Protein AF-A0A939M8M0-F1 (afdb_monomer_lite)

Foldseek 3Di:
DVVVVVVVVVVVVVVVVVPPPPVQLAPPCLVVDDQAQEDDDDPDPVRNVVSVVVNVCCCVRVVGDRHHYDDVVVVPDPDPPPPPPDPDPDDPVVVVCCVVPVPPPPDPPPPPPPPDPPDPPPDPDPDDDDDDPCVVVVVVVVVVVVVVVVVPPDPPDDPDDDDVVVVPVVPPP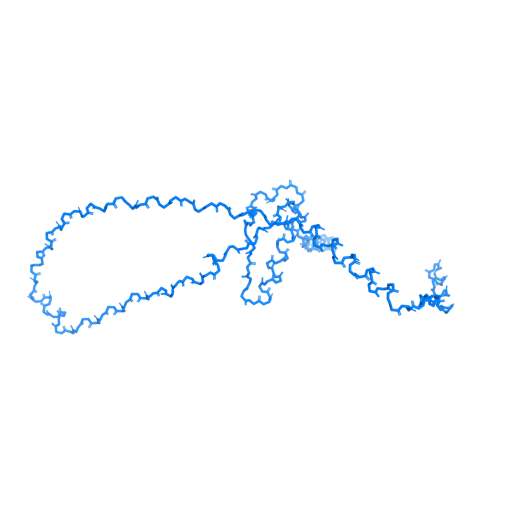DD

pLDDT: mean 74.66, std 12.82, range [50.91, 94.81]

Organism: NCBI:txid2823807

Secondary structure (DSSP, 8-state):
-HHHHHHHHHHHHHHTTTT-S----SSSGGGTSPPPSB----SSHHHHHHHHHHHHHHHHHS-PPPPBPPPHHHHS------PPPPPP---HHHHHHHHHS---------------PPPP--PPPPPPPPPPPHHHHHHHHHHHHHHHHHHS-----PPPPPPTTTTSTTSSS--

Structure (mmCIF, N/CA/C/O backbone):
data_AF-A0A939M8M0-F1
#
_entry.id   AF-A0A939M8M0-F1
#
loop_
_atom_site.group_PDB
_atom_site.id
_atom_site.type_symbol
_atom_site.label_atom_id
_atom_site.label_alt_id
_atom_site.label_comp_id
_atom_site.label_asym_id
_atom_site.label_entity_id
_atom_site.label_seq_id
_atom_site.pdbx_PDB_ins_code
_atom_site.Cartn_x
_atom_site.Cartn_y
_atom_site.Cartn_z
_atom_site.occupancy
_atom_site.B_iso_or_equiv
_atom_site.auth_seq_id
_atom_site.auth_comp_id
_atom_site.auth_asym_id
_atom_site.auth_atom_id
_atom_site.pdbx_PDB_model_num
ATOM 1 N N . MET A 1 1 ? 32.227 41.009 -6.608 1.00 70.06 1 MET A N 1
ATOM 2 C CA . MET A 1 1 ? 32.296 39.757 -5.816 1.00 70.06 1 MET A CA 1
ATOM 3 C C . MET A 1 1 ? 30.927 39.306 -5.306 1.00 70.06 1 MET A C 1
ATOM 5 O O . MET A 1 1 ? 30.586 38.149 -5.500 1.00 70.06 1 MET A O 1
ATOM 9 N N . THR A 1 2 ? 30.093 40.197 -4.762 1.00 85.50 2 THR A N 1
ATOM 10 C CA . THR A 1 2 ? 28.738 39.874 -4.257 1.00 85.50 2 THR A CA 1
ATOM 11 C C . THR A 1 2 ? 27.804 39.208 -5.277 1.00 85.50 2 THR A C 1
ATOM 13 O O . THR A 1 2 ? 27.100 38.270 -4.924 1.00 85.50 2 THR A O 1
ATOM 16 N N . ARG A 1 3 ? 27.844 39.616 -6.555 1.00 87.81 3 ARG A N 1
ATOM 17 C CA . ARG A 1 3 ? 27.010 39.017 -7.620 1.00 87.81 3 ARG A CA 1
ATOM 18 C C . ARG A 1 3 ? 27.350 37.558 -7.943 1.00 87.81 3 ARG A C 1
ATOM 20 O O . ARG A 1 3 ? 26.465 36.792 -8.295 1.00 87.81 3 ARG A O 1
ATOM 27 N N . LEU A 1 4 ? 28.620 37.168 -7.826 1.00 91.56 4 LEU A N 1
ATOM 28 C CA . LEU A 1 4 ? 29.029 35.778 -8.061 1.00 91.56 4 LEU A CA 1
ATOM 29 C C . LEU A 1 4 ? 28.624 34.886 -6.882 1.00 91.56 4 LEU A C 1
ATOM 31 O O . LEU A 1 4 ? 28.160 33.770 -7.091 1.00 91.56 4 LEU A O 1
ATOM 35 N N . ALA A 1 5 ? 28.712 35.411 -5.655 1.00 91.00 5 ALA A N 1
ATOM 36 C CA . ALA A 1 5 ? 28.261 34.711 -4.456 1.00 91.00 5 ALA A CA 1
ATOM 37 C C . ALA A 1 5 ? 26.746 34.442 -4.472 1.00 91.00 5 ALA A C 1
ATOM 39 O O . ALA A 1 5 ? 26.317 33.342 -4.132 1.00 91.00 5 ALA A O 1
ATOM 40 N N . SER A 1 6 ? 25.931 35.404 -4.922 1.00 91.56 6 SER A N 1
ATOM 41 C CA . SER A 1 6 ? 24.479 35.214 -5.010 1.00 91.56 6 SER A CA 1
ATOM 42 C C . SER A 1 6 ? 24.076 34.198 -6.081 1.00 91.56 6 SER A C 1
ATOM 44 O O . SER A 1 6 ? 23.175 33.401 -5.837 1.00 91.56 6 SER A O 1
ATOM 46 N N . ILE A 1 7 ? 24.761 34.165 -7.231 1.00 92.50 7 ILE A N 1
ATOM 47 C CA . ILE A 1 7 ? 24.501 33.167 -8.284 1.00 92.50 7 ILE A CA 1
ATOM 48 C C . ILE A 1 7 ? 24.880 31.759 -7.808 1.00 92.50 7 ILE A C 1
ATOM 50 O O . ILE A 1 7 ? 24.103 30.825 -7.996 1.00 92.50 7 ILE A O 1
ATOM 54 N N . ALA A 1 8 ? 26.029 31.606 -7.143 1.00 92.75 8 ALA A N 1
ATOM 55 C CA . ALA A 1 8 ? 26.459 30.319 -6.596 1.00 92.75 8 ALA A CA 1
ATOM 56 C C . ALA A 1 8 ? 25.483 29.787 -5.531 1.00 92.75 8 ALA A C 1
ATOM 58 O O . ALA A 1 8 ? 25.148 28.604 -5.534 1.00 92.75 8 ALA A O 1
ATOM 59 N N . LEU A 1 9 ? 24.972 30.666 -4.662 1.00 91.75 9 LEU A N 1
ATOM 60 C CA . LEU A 1 9 ? 23.985 30.296 -3.647 1.00 91.75 9 LEU A CA 1
ATOM 61 C C . LEU A 1 9 ? 22.649 29.874 -4.278 1.00 91.75 9 LEU A C 1
ATOM 63 O O . LEU A 1 9 ? 22.070 28.865 -3.876 1.00 91.75 9 LEU A O 1
ATOM 67 N N . LEU A 1 10 ? 22.176 30.611 -5.291 1.00 90.62 10 LEU A N 1
ATOM 68 C CA . LEU A 1 10 ? 20.938 30.278 -5.997 1.00 90.62 10 LEU A CA 1
ATOM 69 C C . LEU A 1 10 ? 21.061 28.926 -6.711 1.00 90.62 10 LEU A C 1
ATOM 71 O O . LEU A 1 10 ? 20.166 28.095 -6.605 1.00 90.62 10 LEU A O 1
ATOM 75 N N . ALA A 1 11 ? 22.190 28.670 -7.375 1.00 87.44 11 ALA A N 1
ATOM 76 C CA . ALA A 1 11 ? 22.447 27.394 -8.036 1.00 87.44 11 ALA A CA 1
ATOM 77 C C . ALA A 1 11 ? 22.414 26.213 -7.049 1.00 87.44 11 ALA A C 1
ATOM 79 O O . ALA A 1 11 ? 21.841 25.170 -7.363 1.00 87.44 11 ALA A O 1
ATOM 80 N N . LEU A 1 12 ? 22.948 26.393 -5.834 1.00 84.56 12 LEU A N 1
ATOM 81 C CA . LEU A 1 12 ? 22.911 25.365 -4.790 1.00 84.56 12 LEU A CA 1
ATOM 82 C C . LEU A 1 12 ? 21.479 25.077 -4.302 1.00 84.56 12 LEU A C 1
ATOM 84 O O . LEU A 1 12 ? 21.107 23.922 -4.106 1.00 84.56 12 LEU A O 1
ATOM 88 N N . LEU A 1 13 ? 20.660 26.122 -4.145 1.00 84.56 13 LEU A N 1
ATOM 89 C CA . LEU A 1 13 ? 19.254 26.006 -3.740 1.00 84.56 13 LEU A CA 1
ATOM 90 C C . LEU A 1 13 ? 18.390 25.347 -4.829 1.00 84.56 13 LEU A C 1
ATOM 92 O O . LEU A 1 13 ? 17.509 24.546 -4.514 1.00 84.56 13 LEU A O 1
ATOM 96 N N . LEU A 1 14 ? 18.660 25.633 -6.108 1.00 82.06 14 LEU A N 1
ATOM 97 C CA . LEU A 1 14 ? 17.950 25.009 -7.228 1.00 82.06 14 LEU A CA 1
ATOM 98 C C . LEU A 1 14 ? 18.366 23.546 -7.450 1.00 82.06 14 LEU A C 1
ATOM 100 O O . LEU A 1 14 ? 17.513 22.723 -7.785 1.00 82.06 14 LEU A O 1
ATOM 104 N N . ALA A 1 15 ? 19.630 23.186 -7.200 1.00 77.12 15 ALA A N 1
ATOM 105 C CA . ALA A 1 15 ? 20.095 21.800 -7.295 1.00 77.12 15 ALA A CA 1
ATOM 106 C C . ALA A 1 15 ? 19.362 20.860 -6.313 1.00 77.12 15 ALA A C 1
ATOM 108 O O . ALA A 1 15 ? 19.121 19.697 -6.634 1.00 77.12 15 ALA A O 1
ATOM 109 N N . GLY A 1 16 ? 18.924 21.371 -5.156 1.00 65.62 16 GLY A N 1
ATOM 110 C CA . GLY A 1 16 ? 18.116 20.622 -4.186 1.00 65.62 16 GLY A CA 1
ATOM 111 C C . GLY A 1 16 ? 16.653 20.393 -4.594 1.00 65.62 16 GLY A C 1
ATOM 112 O O . GLY A 1 16 ? 15.986 19.548 -4.004 1.00 65.62 16 GLY A O 1
ATOM 113 N N . CYS A 1 17 ? 16.140 21.106 -5.603 1.00 68.56 17 CYS A N 1
ATOM 114 C CA . CYS A 1 17 ? 14.762 20.937 -6.085 1.00 68.56 17 CYS A CA 1
ATOM 115 C C . CYS A 1 17 ? 14.640 19.929 -7.239 1.00 68.56 17 CYS A C 1
ATOM 117 O O . CYS A 1 17 ? 13.549 19.412 -7.478 1.00 68.56 17 CYS A O 1
ATOM 119 N N . ALA A 1 18 ? 15.742 19.607 -7.924 1.00 60.62 18 ALA A N 1
ATOM 120 C CA . ALA A 1 18 ? 15.759 18.614 -9.001 1.00 60.62 18 ALA A CA 1
ATOM 121 C C . ALA A 1 18 ? 15.774 17.157 -8.491 1.00 60.62 18 ALA A C 1
ATOM 123 O O . ALA A 1 18 ? 15.550 16.233 -9.269 1.00 60.62 18 ALA A O 1
ATOM 124 N N . SER A 1 19 ? 15.990 16.929 -7.189 1.00 56.78 19 SER A N 1
ATOM 125 C CA . SER A 1 19 ? 16.044 15.585 -6.590 1.00 56.78 19 SER A CA 1
ATOM 126 C C . SER A 1 19 ? 14.683 15.016 -6.177 1.00 56.78 19 SER A C 1
ATOM 128 O O . SER A 1 19 ? 14.621 13.926 -5.617 1.00 56.78 19 SER A O 1
ATOM 130 N N . ARG A 1 20 ? 13.572 15.686 -6.510 1.00 55.91 20 ARG A N 1
ATOM 131 C CA . ARG A 1 20 ? 12.211 15.144 -6.342 1.00 55.91 20 ARG A CA 1
ATOM 132 C C . ARG A 1 20 ? 11.823 14.114 -7.413 1.00 55.91 20 ARG A C 1
ATOM 134 O O . ARG A 1 20 ? 10.644 13.925 -7.697 1.00 55.91 20 ARG A O 1
ATOM 141 N N . GLY A 1 21 ? 12.801 13.431 -8.003 1.00 54.66 21 GLY A N 1
ATOM 142 C CA . GLY A 1 21 ? 12.533 12.125 -8.592 1.00 54.66 21 GLY A CA 1
ATOM 143 C C . GLY A 1 21 ? 12.178 11.141 -7.470 1.00 54.66 21 GLY A C 1
ATOM 144 O O . GLY A 1 21 ? 12.641 11.331 -6.342 1.00 54.66 21 GLY A O 1
ATOM 145 N N . PRO A 1 22 ? 11.362 10.102 -7.721 1.00 58.44 22 PRO A N 1
ATOM 146 C CA . PRO A 1 22 ? 11.245 9.005 -6.765 1.00 58.44 22 PRO A CA 1
ATOM 147 C C . PRO A 1 22 ? 12.670 8.523 -6.479 1.00 58.44 22 PRO A C 1
ATOM 149 O O . PRO A 1 22 ? 13.382 8.189 -7.428 1.00 58.44 22 PRO A O 1
ATOM 152 N N . ALA A 1 23 ? 13.114 8.595 -5.216 1.00 57.41 23 ALA A N 1
ATOM 153 C CA . ALA A 1 23 ? 14.442 8.144 -4.803 1.00 57.41 23 ALA A CA 1
ATOM 154 C C . ALA A 1 23 ? 14.688 6.794 -5.472 1.00 57.41 23 ALA A C 1
ATOM 156 O O . ALA A 1 23 ? 13.886 5.879 -5.304 1.00 57.41 23 ALA A O 1
ATOM 157 N N . SER A 1 24 ? 15.655 6.748 -6.392 1.00 51.50 24 SER A N 1
ATOM 158 C CA . SER A 1 24 ? 15.674 5.714 -7.420 1.00 51.50 24 SER A CA 1
ATOM 159 C C . SER A 1 24 ? 15.824 4.347 -6.752 1.00 51.50 24 SER A C 1
ATOM 161 O O . SER A 1 24 ? 16.896 3.960 -6.293 1.00 51.50 24 SER A O 1
ATOM 163 N N . ILE A 1 25 ? 14.720 3.609 -6.765 1.00 54.25 25 ILE A N 1
ATOM 164 C CA . ILE A 1 25 ? 14.529 2.246 -6.269 1.00 54.25 25 ILE A CA 1
ATOM 165 C C . ILE A 1 25 ? 15.296 1.220 -7.146 1.00 54.25 25 ILE A C 1
ATOM 167 O O . ILE A 1 25 ? 15.186 0.013 -6.982 1.00 54.25 25 ILE A O 1
ATOM 171 N N . ALA A 1 26 ? 16.129 1.673 -8.085 1.00 53.38 26 ALA A N 1
ATOM 172 C CA . ALA A 1 26 ? 16.655 0.873 -9.186 1.00 53.38 26 ALA A CA 1
ATOM 173 C C . ALA A 1 26 ? 17.839 -0.061 -8.846 1.00 53.38 26 ALA A C 1
ATOM 175 O O . ALA A 1 26 ? 18.452 -0.595 -9.768 1.00 53.38 26 ALA A O 1
ATOM 176 N N . GLY A 1 27 ? 18.203 -0.290 -7.576 1.00 56.69 27 GLY A N 1
ATOM 177 C CA . GLY A 1 27 ? 19.389 -1.129 -7.324 1.00 56.69 27 GLY A CA 1
ATOM 178 C C . GLY A 1 27 ? 19.693 -1.649 -5.921 1.00 56.69 27 GLY A C 1
ATOM 179 O O . GLY A 1 27 ? 20.608 -2.459 -5.793 1.00 56.69 27 GLY A O 1
ATOM 180 N N . GLY A 1 28 ? 18.967 -1.266 -4.865 1.00 60.47 28 GLY A N 1
ATOM 181 C CA . GLY A 1 28 ? 19.308 -1.774 -3.524 1.00 60.47 28 GLY A CA 1
ATOM 182 C C . GLY A 1 28 ? 18.298 -1.512 -2.413 1.00 60.47 28 GLY A C 1
ATOM 183 O O . GLY A 1 28 ? 18.129 -2.359 -1.536 1.00 60.47 28 GLY A O 1
ATOM 184 N N . GLU A 1 29 ? 17.569 -0.398 -2.472 1.00 68.75 29 GLU A N 1
ATOM 185 C CA . GLU A 1 29 ? 16.627 -0.013 -1.407 1.00 68.75 29 GLU A CA 1
ATOM 186 C C . GLU A 1 29 ? 15.368 -0.892 -1.342 1.00 68.75 29 GLU A C 1
ATOM 188 O O . GLU A 1 29 ? 14.709 -0.959 -0.309 1.00 68.75 29 GLU A O 1
ATOM 193 N N . CYS A 1 30 ? 15.085 -1.673 -2.388 1.00 75.12 30 CYS A N 1
ATOM 194 C CA . CYS A 1 30 ? 13.989 -2.648 -2.420 1.00 75.12 30 CYS A CA 1
ATOM 195 C C . CYS A 1 30 ? 14.034 -3.715 -1.321 1.00 75.12 30 CYS A C 1
ATOM 197 O O . CYS A 1 30 ? 13.050 -4.421 -1.133 1.00 75.12 30 CYS A O 1
ATOM 199 N N . ARG A 1 31 ? 15.170 -3.883 -0.630 1.00 76.06 31 ARG A N 1
ATOM 200 C CA . ARG A 1 31 ? 15.297 -4.803 0.512 1.00 76.06 31 ARG A CA 1
ATOM 201 C C . ARG A 1 31 ? 14.748 -4.224 1.815 1.00 76.06 31 ARG A C 1
ATOM 203 O O . ARG A 1 31 ? 14.483 -4.987 2.736 1.00 76.06 31 ARG A O 1
ATOM 210 N N . ILE A 1 32 ? 14.614 -2.901 1.903 1.00 81.06 32 ILE A N 1
ATOM 211 C CA . ILE A 1 32 ? 14.092 -2.209 3.090 1.00 81.06 32 ILE A CA 1
ATOM 212 C C . ILE A 1 32 ? 12.571 -2.377 3.165 1.00 81.06 32 ILE A C 1
ATOM 214 O O . ILE A 1 32 ? 12.002 -2.452 4.252 1.00 81.06 32 ILE A O 1
ATOM 218 N N . PHE A 1 33 ? 11.919 -2.485 2.008 1.00 82.06 33 PHE A N 1
ATOM 219 C CA . PHE A 1 33 ? 10.483 -2.686 1.908 1.00 82.06 33 PHE A CA 1
ATOM 220 C C . PHE A 1 33 ? 10.172 -4.165 1.660 1.00 82.06 33 PHE A C 1
ATOM 222 O O . PHE A 1 33 ? 10.623 -4.757 0.681 1.00 82.06 33 PHE A O 1
ATOM 229 N N . GLU A 1 34 ? 9.399 -4.780 2.554 1.00 85.69 34 GLU A N 1
ATOM 230 C CA . GLU A 1 34 ? 8.942 -6.157 2.369 1.00 85.69 34 GLU A CA 1
ATOM 231 C C . GLU A 1 34 ? 7.818 -6.206 1.324 1.00 85.69 34 GLU A C 1
ATOM 233 O O . GLU A 1 34 ? 6.858 -5.434 1.383 1.00 85.69 34 GLU A O 1
ATOM 238 N N . ALA A 1 35 ? 7.924 -7.131 0.365 1.00 89.12 35 ALA A N 1
ATOM 239 C CA . ALA A 1 35 ? 6.912 -7.292 -0.670 1.00 89.12 35 ALA A CA 1
ATOM 240 C C . ALA A 1 35 ? 5.567 -7.749 -0.062 1.00 89.12 35 ALA A C 1
ATOM 242 O O . ALA A 1 35 ? 5.528 -8.723 0.702 1.00 89.12 35 ALA A O 1
ATOM 243 N N . PRO A 1 36 ? 4.440 -7.113 -0.426 1.00 89.88 36 PRO A N 1
ATOM 244 C CA . PRO A 1 36 ? 3.139 -7.483 0.109 1.00 89.88 36 PRO A CA 1
ATOM 245 C C . PRO A 1 36 ? 2.736 -8.890 -0.345 1.00 89.88 36 PRO A C 1
ATOM 247 O O . PRO A 1 36 ? 2.713 -9.214 -1.532 1.00 89.88 36 PRO A O 1
ATOM 250 N N . ARG A 1 37 ? 2.374 -9.739 0.622 1.00 93.06 37 ARG A N 1
ATOM 251 C CA . ARG A 1 37 ? 1.961 -11.129 0.360 1.00 93.06 37 ARG A CA 1
ATOM 252 C C . ARG A 1 37 ? 0.583 -11.230 -0.297 1.00 93.06 37 ARG A C 1
ATOM 254 O O . ARG A 1 37 ? 0.352 -12.134 -1.098 1.00 93.06 37 ARG A O 1
ATOM 261 N N . TYR A 1 38 ? -0.316 -10.305 0.036 1.00 92.81 38 TYR A N 1
ATOM 262 C CA . TYR A 1 38 ? -1.699 -10.286 -0.434 1.00 92.81 38 TYR A CA 1
ATOM 263 C C . TYR A 1 38 ? -2.097 -8.903 -0.943 1.00 92.81 38 TYR A C 1
ATOM 265 O O . TYR A 1 38 ? -1.561 -7.895 -0.487 1.00 92.81 38 TYR A O 1
ATOM 273 N N . GLU A 1 39 ? -3.069 -8.870 -1.850 1.00 91.50 39 GLU A N 1
ATOM 274 C CA . GLU A 1 39 ? -3.727 -7.643 -2.296 1.00 91.50 39 GLU A CA 1
ATOM 275 C C . GLU A 1 39 ? -4.342 -6.907 -1.096 1.00 91.50 39 GLU A C 1
ATOM 277 O O . GLU A 1 39 ? -5.144 -7.462 -0.333 1.00 91.50 39 GLU A O 1
ATOM 282 N N . VAL A 1 40 ? -3.955 -5.644 -0.924 1.00 89.69 40 VAL A N 1
ATOM 283 C CA . VAL A 1 40 ? -4.551 -4.739 0.058 1.00 89.69 40 VAL A CA 1
ATOM 284 C C . VAL A 1 40 ? -5.679 -3.990 -0.639 1.00 89.69 40 VAL A C 1
ATOM 286 O O . VAL A 1 40 ? -5.511 -3.536 -1.764 1.00 89.69 40 VAL A O 1
ATOM 289 N N . ARG A 1 41 ? -6.834 -3.888 0.022 1.00 89.62 41 ARG A N 1
ATOM 290 C CA . ARG A 1 41 ? -7.982 -3.125 -0.474 1.00 89.62 41 ARG A CA 1
ATOM 291 C C . ARG A 1 41 ? -8.164 -1.870 0.359 1.00 89.62 41 ARG A C 1
ATOM 293 O O . ARG A 1 41 ? -8.333 -1.981 1.576 1.00 89.62 41 ARG A O 1
ATOM 300 N N . GLY A 1 42 ? -8.123 -0.720 -0.303 1.00 90.75 42 GLY A N 1
ATOM 301 C CA . GLY A 1 42 ? -8.480 0.568 0.274 1.00 90.75 42 GLY A CA 1
ATOM 302 C C . GLY A 1 42 ? -9.950 0.614 0.694 1.00 90.75 42 GLY A C 1
ATOM 303 O O . GLY A 1 42 ? -10.791 -0.105 0.150 1.00 90.75 42 GLY A O 1
ATOM 304 N N . ALA A 1 43 ? -10.265 1.451 1.685 1.00 90.56 43 ALA A N 1
ATOM 305 C CA . ALA A 1 43 ? -11.652 1.699 2.083 1.00 90.56 43 ALA A CA 1
ATOM 306 C C . ALA A 1 43 ? -12.330 2.700 1.137 1.00 90.56 43 ALA A C 1
ATOM 308 O O . ALA A 1 43 ? -13.534 2.617 0.898 1.00 90.56 43 ALA A O 1
ATOM 309 N N . ARG A 1 44 ? -11.550 3.651 0.613 1.00 94.75 44 ARG A N 1
ATOM 310 C CA . ARG A 1 44 ? -11.966 4.652 -0.372 1.00 94.75 44 ARG A CA 1
ATOM 311 C C . ARG A 1 44 ? -11.230 4.428 -1.689 1.00 94.75 44 ARG A C 1
ATOM 313 O O . ARG A 1 44 ? -10.160 3.829 -1.706 1.00 94.75 44 ARG A O 1
ATOM 320 N N . GLU A 1 45 ? -11.780 4.972 -2.769 1.00 93.81 45 GLU A N 1
ATOM 321 C CA . GLU A 1 45 ? -11.157 4.947 -4.101 1.00 93.81 45 GLU A CA 1
ATOM 322 C C . GLU A 1 45 ? -9.756 5.573 -4.081 1.00 93.81 45 GLU A C 1
ATOM 324 O O . GLU A 1 45 ? -8.798 4.935 -4.497 1.00 93.81 45 GLU A O 1
ATOM 329 N N . TYR A 1 46 ? -9.610 6.736 -3.437 1.00 94.81 46 TYR A N 1
ATOM 330 C CA . TYR A 1 46 ? -8.310 7.386 -3.237 1.00 94.81 46 TYR A CA 1
ATOM 331 C C . TYR A 1 46 ? -7.268 6.481 -2.556 1.00 94.81 46 TYR A C 1
ATOM 333 O O . TYR A 1 46 ? -6.106 6.451 -2.957 1.00 94.81 46 TYR A O 1
ATOM 341 N N . ASP A 1 47 ? -7.675 5.732 -1.525 1.00 92.75 47 ASP A N 1
ATOM 342 C CA . ASP A 1 47 ? -6.762 4.823 -0.824 1.00 92.75 47 ASP A CA 1
ATOM 343 C C . ASP A 1 47 ? -6.318 3.697 -1.759 1.00 92.75 47 ASP A C 1
ATOM 345 O O . ASP A 1 47 ? -5.174 3.252 -1.696 1.00 92.75 47 ASP A O 1
ATOM 349 N N . GLN A 1 48 ? -7.228 3.237 -2.620 1.00 94.19 48 GLN A N 1
ATOM 350 C CA . GLN A 1 48 ? -6.951 2.169 -3.561 1.00 94.19 48 GLN A CA 1
ATOM 351 C C . GLN A 1 48 ? -5.994 2.618 -4.665 1.00 94.19 48 GLN A C 1
ATOM 353 O O . GLN A 1 48 ? -5.023 1.912 -4.924 1.00 94.19 48 GLN A O 1
ATOM 358 N N . ASP A 1 49 ? -6.187 3.812 -5.222 1.00 93.12 49 ASP A N 1
ATOM 359 C CA . ASP A 1 49 ? -5.260 4.394 -6.198 1.00 93.12 49 ASP A CA 1
ATOM 360 C C . ASP A 1 49 ? -3.857 4.564 -5.604 1.00 93.12 49 ASP A C 1
ATOM 362 O O . ASP A 1 49 ? -2.846 4.242 -6.237 1.00 93.12 49 ASP A O 1
ATOM 366 N N . TRP A 1 50 ? -3.781 5.031 -4.352 1.00 92.81 50 TRP A N 1
ATOM 367 C CA . TRP A 1 50 ? -2.511 5.144 -3.647 1.00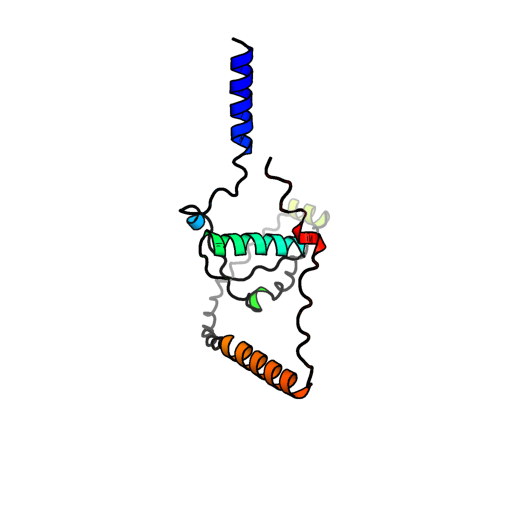 92.81 50 TRP A CA 1
ATOM 368 C C . TRP A 1 50 ? -1.854 3.769 -3.455 1.00 92.81 50 TRP A C 1
ATOM 370 O O . TRP A 1 50 ? -0.679 3.617 -3.789 1.00 92.81 50 TRP A O 1
ATOM 380 N N . ILE A 1 51 ? -2.595 2.755 -2.995 1.00 92.12 51 ILE A N 1
ATOM 381 C CA . ILE A 1 51 ? -2.090 1.379 -2.839 1.00 92.12 51 ILE A CA 1
ATOM 382 C C . ILE A 1 51 ? -1.581 0.827 -4.174 1.00 92.12 51 ILE A C 1
ATOM 384 O O . ILE A 1 51 ? -0.460 0.316 -4.233 1.00 92.12 51 ILE A O 1
ATOM 388 N N . ASP A 1 52 ? -2.368 0.955 -5.241 1.00 92.00 52 ASP A N 1
ATOM 389 C CA . ASP A 1 52 ? -2.019 0.439 -6.564 1.00 92.00 52 ASP A CA 1
ATOM 390 C C . ASP A 1 52 ? -0.764 1.127 -7.110 1.00 92.00 52 ASP A C 1
ATOM 392 O O . ASP A 1 52 ? 0.115 0.455 -7.650 1.00 92.00 52 ASP A O 1
ATOM 396 N N . SER A 1 53 ? -0.596 2.433 -6.867 1.00 90.31 53 SER A N 1
ATOM 397 C CA . SER A 1 53 ? 0.628 3.153 -7.242 1.00 90.31 53 SER A CA 1
ATOM 398 C C . SER A 1 53 ? 1.883 2.583 -6.568 1.00 90.31 53 SER A C 1
ATOM 400 O O . SER A 1 53 ? 2.924 2.439 -7.212 1.00 90.31 53 SER A O 1
ATOM 402 N N . GLN A 1 54 ? 1.792 2.210 -5.286 1.00 90.25 54 GLN A N 1
ATOM 403 C CA . GLN A 1 54 ? 2.922 1.649 -4.544 1.00 90.25 54 GLN A CA 1
ATOM 404 C C . GLN A 1 54 ? 3.215 0.211 -4.979 1.00 90.25 54 GLN A C 1
ATOM 406 O O . GLN A 1 54 ? 4.377 -0.164 -5.142 1.00 90.25 54 GLN A O 1
ATOM 411 N N . VAL A 1 55 ? 2.172 -0.596 -5.201 1.00 91.50 55 VAL A N 1
ATOM 412 C CA . VAL A 1 55 ? 2.322 -1.987 -5.648 1.00 91.50 55 VAL A CA 1
ATOM 413 C C . VAL A 1 55 ? 2.904 -2.039 -7.057 1.00 91.50 55 VAL A C 1
ATOM 415 O O . VAL A 1 55 ? 3.870 -2.767 -7.271 1.00 91.50 55 VAL A O 1
ATOM 418 N N . GLU A 1 56 ? 2.388 -1.256 -8.006 1.00 90.62 56 GLU A N 1
ATOM 419 C CA . GLU A 1 56 ? 2.939 -1.208 -9.366 1.00 90.62 56 GLU A CA 1
ATOM 420 C C . GLU A 1 56 ? 4.353 -0.616 -9.380 1.00 90.62 56 GLU A C 1
ATOM 422 O O . GLU A 1 56 ? 5.212 -1.111 -10.110 1.00 90.62 56 GLU A O 1
ATOM 427 N N . GLY A 1 57 ? 4.639 0.364 -8.515 1.00 88.31 57 GLY A N 1
ATOM 428 C CA . GLY A 1 57 ? 5.992 0.877 -8.301 1.00 88.31 57 GLY A CA 1
ATOM 429 C C . GLY A 1 57 ? 6.965 -0.208 -7.826 1.00 88.31 57 GLY A C 1
ATOM 430 O O . GLY A 1 57 ? 8.058 -0.340 -8.373 1.00 88.31 57 GLY A O 1
ATOM 431 N N . GLY A 1 58 ? 6.561 -1.044 -6.867 1.00 87.19 58 GLY A N 1
ATOM 432 C CA . GLY A 1 58 ? 7.364 -2.175 -6.392 1.00 87.19 58 GLY A CA 1
ATOM 433 C C . GLY A 1 58 ? 7.482 -3.317 -7.409 1.00 87.19 58 GLY A C 1
ATOM 434 O O . GLY A 1 58 ? 8.544 -3.917 -7.563 1.00 87.19 58 GLY A O 1
ATOM 435 N N . VAL A 1 59 ? 6.423 -3.611 -8.164 1.00 89.69 59 VAL A N 1
ATOM 436 C CA . VAL A 1 59 ? 6.454 -4.632 -9.226 1.00 89.69 59 VAL A CA 1
ATOM 437 C C . VAL A 1 59 ? 7.364 -4.191 -10.377 1.00 89.69 59 VAL A C 1
ATOM 439 O O . VAL A 1 59 ? 8.159 -4.992 -10.868 1.00 89.69 59 VAL A O 1
ATOM 442 N N . GLY A 1 60 ? 7.275 -2.926 -10.792 1.00 88.12 60 GLY A N 1
ATOM 443 C CA . GLY A 1 60 ? 8.075 -2.367 -11.880 1.00 88.12 60 GLY A CA 1
ATOM 444 C C . GLY A 1 60 ? 9.518 -2.054 -11.483 1.00 88.12 60 GLY A C 1
ATOM 445 O O . GLY A 1 60 ? 10.432 -2.358 -12.243 1.00 88.12 60 GLY A O 1
ATOM 446 N N . GLY A 1 61 ? 9.726 -1.474 -10.298 1.00 86.44 61 GLY A N 1
ATOM 447 C CA . GLY A 1 61 ? 11.036 -1.023 -9.820 1.00 86.44 61 GLY A CA 1
ATOM 448 C C . GLY A 1 61 ? 11.823 -2.083 -9.048 1.00 86.44 61 GLY A C 1
ATOM 449 O O . GLY A 1 61 ? 13.024 -2.215 -9.251 1.00 86.44 61 GLY A O 1
ATOM 450 N N . CYS A 1 62 ? 11.154 -2.866 -8.197 1.00 86.19 62 CYS A N 1
ATOM 451 C CA . CYS A 1 62 ? 11.787 -3.886 -7.348 1.00 86.19 62 CYS A CA 1
ATOM 452 C C . CYS A 1 62 ? 11.623 -5.321 -7.852 1.00 86.19 62 CYS A C 1
ATOM 454 O O . CYS A 1 62 ? 12.035 -6.257 -7.164 1.00 86.19 62 CYS A O 1
ATOM 456 N N . HIS A 1 63 ? 10.988 -5.517 -9.011 1.00 88.06 63 HIS A N 1
ATOM 457 C CA . HIS A 1 63 ? 10.648 -6.840 -9.544 1.00 88.06 63 HIS A CA 1
ATOM 458 C C . HIS A 1 63 ? 9.891 -7.725 -8.545 1.00 88.06 63 HIS A C 1
ATOM 460 O O . HIS A 1 63 ? 10.025 -8.954 -8.548 1.00 88.06 63 HIS A O 1
ATOM 466 N N . TRP A 1 64 ? 9.086 -7.117 -7.671 1.00 89.56 64 TRP A N 1
ATOM 467 C CA . TRP A 1 64 ? 8.257 -7.883 -6.756 1.00 89.56 64 TRP A CA 1
ATOM 468 C C . TRP A 1 64 ? 7.263 -8.748 -7.522 1.00 89.56 64 TRP A C 1
ATOM 470 O O . TRP A 1 64 ? 6.718 -8.374 -8.564 1.00 89.56 64 TRP A O 1
ATOM 480 N N . LYS A 1 65 ? 6.987 -9.929 -6.971 1.00 92.69 65 LYS A N 1
ATOM 481 C CA . LYS A 1 65 ? 5.900 -10.761 -7.472 1.00 92.69 65 LYS A CA 1
ATOM 482 C C . LYS A 1 65 ? 4.577 -10.046 -7.199 1.00 92.69 65 LYS A C 1
ATOM 484 O O . LYS A 1 65 ? 4.376 -9.533 -6.100 1.00 92.69 65 LYS A O 1
ATOM 489 N N . ARG A 1 66 ? 3.665 -10.056 -8.179 1.00 92.25 66 ARG A N 1
ATOM 490 C CA . ARG A 1 66 ? 2.304 -9.535 -7.981 1.00 92.25 66 ARG A CA 1
ATOM 491 C C . ARG A 1 66 ? 1.662 -10.217 -6.760 1.00 92.25 66 ARG A C 1
ATOM 493 O O . ARG A 1 66 ? 1.719 -11.454 -6.695 1.00 92.25 66 ARG A O 1
ATOM 500 N N . PRO A 1 67 ? 1.086 -9.451 -5.815 1.00 93.62 67 PRO A N 1
ATOM 501 C CA . PRO A 1 67 ? 0.491 -10.010 -4.605 1.00 93.62 67 PRO A CA 1
ATOM 502 C C . PRO A 1 67 ? -0.597 -11.034 -4.921 1.00 93.62 67 PRO A C 1
ATOM 504 O O . PRO A 1 67 ? -1.277 -10.950 -5.944 1.00 93.62 67 PRO A O 1
ATOM 507 N N . ALA A 1 68 ? -0.762 -12.024 -4.044 1.00 94.31 68 ALA A N 1
ATOM 508 C CA . ALA A 1 68 ? -1.834 -12.995 -4.198 1.00 94.31 68 ALA A CA 1
ATOM 509 C C . ALA A 1 68 ? -3.187 -12.366 -3.845 1.00 94.31 68 ALA A C 1
ATOM 511 O O . ALA A 1 68 ? -3.279 -11.470 -3.004 1.00 94.31 68 ALA A O 1
ATOM 512 N N . ARG A 1 69 ? -4.265 -12.896 -4.428 1.00 92.00 69 ARG A N 1
ATOM 513 C CA . ARG A 1 69 ? -5.620 -12.477 -4.068 1.00 92.00 69 ARG A CA 1
ATOM 514 C C . ARG A 1 69 ? -5.846 -12.650 -2.567 1.00 92.00 69 ARG A C 1
ATOM 516 O O . ARG A 1 69 ? -5.533 -13.702 -2.005 1.00 92.00 69 ARG A O 1
ATOM 523 N N . ARG A 1 70 ? -6.429 -11.633 -1.934 1.00 88.06 70 ARG A N 1
ATOM 524 C CA . ARG A 1 70 ? -6.735 -11.657 -0.501 1.00 88.06 70 ARG A CA 1
ATOM 525 C C . ARG A 1 70 ? -7.692 -12.815 -0.169 1.00 88.06 70 ARG A C 1
ATOM 527 O O . ARG A 1 70 ? -8.753 -12.912 -0.791 1.00 88.06 70 ARG A O 1
ATOM 534 N N . PRO A 1 71 ? -7.350 -13.711 0.776 1.00 90.50 71 PRO A N 1
ATOM 535 C CA . PRO A 1 71 ? -8.244 -14.791 1.172 1.00 90.50 71 PRO A CA 1
ATOM 536 C C . PRO A 1 71 ? -9.452 -14.233 1.934 1.00 90.50 71 PRO A C 1
ATOM 538 O O . PRO A 1 71 ? -9.319 -13.321 2.753 1.00 90.50 71 PRO A O 1
ATOM 541 N N . ALA A 1 72 ? -10.627 -14.824 1.706 1.00 86.12 72 ALA A N 1
ATOM 542 C CA . ALA A 1 72 ? -11.891 -14.375 2.300 1.00 86.12 72 ALA A CA 1
ATOM 543 C C . ALA A 1 72 ? -11.876 -14.379 3.840 1.00 86.12 72 ALA A C 1
ATOM 545 O O . ALA A 1 72 ? -12.554 -13.569 4.462 1.00 86.12 72 ALA A O 1
ATOM 546 N N . ALA A 1 73 ? -11.057 -15.235 4.460 1.00 85.69 73 ALA A N 1
ATOM 547 C CA . ALA A 1 73 ? -10.885 -15.276 5.912 1.00 85.69 73 ALA A CA 1
ATOM 548 C C . ALA A 1 73 ? -10.311 -13.970 6.497 1.00 85.69 73 ALA A C 1
ATOM 550 O O . ALA A 1 73 ? -10.603 -13.643 7.640 1.00 85.69 73 ALA A O 1
ATOM 551 N N . ILE A 1 74 ? -9.515 -13.222 5.721 1.00 78.81 74 ILE A N 1
ATOM 552 C CA . ILE A 1 74 ? -8.957 -11.923 6.134 1.00 78.81 74 ILE A CA 1
ATOM 553 C C . ILE A 1 74 ? -9.936 -10.783 5.818 1.00 78.81 74 ILE A C 1
ATOM 555 O O . ILE A 1 74 ? -9.930 -9.759 6.495 1.00 78.81 74 ILE A O 1
ATOM 559 N N . GLU A 1 75 ? -10.775 -10.944 4.790 1.00 74.44 75 GLU A N 1
ATOM 560 C CA . GLU A 1 75 ? -11.831 -9.976 4.462 1.00 74.44 75 GLU A CA 1
ATOM 561 C C . GLU A 1 75 ? -13.038 -10.062 5.394 1.00 74.44 75 GLU A C 1
ATOM 563 O O . GLU A 1 75 ? -13.762 -9.075 5.532 1.00 74.44 75 GLU A O 1
ATOM 568 N N . ALA A 1 76 ? -13.260 -11.213 6.034 1.00 76.62 76 ALA A N 1
ATOM 569 C CA . ALA A 1 76 ? -14.269 -11.359 7.067 1.00 76.62 76 ALA A CA 1
ATOM 570 C C . ALA A 1 76 ? -13.951 -10.362 8.183 1.00 76.62 76 ALA A C 1
ATOM 572 O O . ALA A 1 76 ? -13.016 -10.557 8.961 1.00 76.62 76 ALA A O 1
ATOM 573 N N . SER A 1 77 ? -14.704 -9.257 8.200 1.00 68.62 77 SER A N 1
ATOM 574 C CA . SER A 1 77 ? -14.582 -8.212 9.209 1.00 68.62 77 SER A CA 1
ATOM 575 C C . SER A 1 77 ? -14.500 -8.894 10.573 1.00 68.62 77 SER A C 1
ATOM 577 O O . SER A 1 77 ? -15.350 -9.751 10.849 1.00 68.62 77 SER A O 1
ATOM 579 N N . PRO A 1 78 ? -13.461 -8.617 11.386 1.00 68.38 78 PRO A N 1
ATOM 580 C CA . PRO A 1 78 ? -13.308 -9.289 12.662 1.00 68.38 78 PRO A CA 1
ATOM 581 C C . PRO A 1 78 ? -14.621 -9.131 13.416 1.00 68.38 78 PRO A C 1
ATOM 583 O O . PRO A 1 78 ? -15.127 -8.010 13.522 1.00 68.38 78 PRO A O 1
ATOM 586 N N . ALA A 1 79 ? -15.184 -10.260 13.864 1.00 70.56 79 ALA A N 1
ATOM 587 C CA . ALA A 1 79 ? -16.460 -10.277 14.565 1.00 70.56 79 ALA A CA 1
ATOM 588 C C . ALA A 1 79 ? -16.466 -9.131 15.584 1.00 70.56 79 ALA A C 1
ATOM 590 O O . ALA A 1 79 ? -15.440 -8.953 16.257 1.00 70.56 79 ALA A O 1
ATOM 591 N N . PRO A 1 80 ? -17.542 -8.320 15.646 1.00 74.50 80 PRO A N 1
ATOM 592 C CA . PRO A 1 80 ? -17.574 -7.112 16.454 1.00 74.50 80 PRO A CA 1
ATOM 593 C C . PRO A 1 80 ? -17.045 -7.447 17.840 1.00 74.50 80 PRO A C 1
ATOM 595 O O . PRO A 1 80 ? -17.649 -8.229 18.577 1.00 74.50 80 PRO A O 1
ATOM 598 N N . ARG A 1 81 ? -15.854 -6.923 18.158 1.00 75.00 81 ARG A N 1
ATOM 599 C CA . ARG A 1 81 ? -15.244 -7.146 19.463 1.00 75.00 81 ARG A CA 1
ATOM 600 C C . ARG A 1 81 ? -16.185 -6.493 20.454 1.00 75.00 81 ARG A C 1
ATOM 602 O O . ARG A 1 81 ? -16.275 -5.267 20.497 1.00 75.00 81 ARG A O 1
ATOM 609 N N . VAL A 1 82 ? -16.919 -7.316 21.196 1.00 77.38 82 VAL A N 1
ATOM 610 C CA . VAL A 1 82 ? -17.786 -6.853 22.274 1.00 77.38 82 VAL A CA 1
ATOM 611 C C . VAL A 1 82 ? -16.880 -6.087 23.225 1.00 77.38 82 VAL A C 1
ATOM 613 O O . VAL A 1 82 ? -16.004 -6.670 23.865 1.00 77.38 82 VAL A O 1
ATOM 616 N N . ALA A 1 83 ? -17.018 -4.761 23.241 1.00 81.19 83 ALA A N 1
ATOM 617 C CA . ALA A 1 83 ? -16.248 -3.935 24.150 1.00 81.19 83 ALA A CA 1
ATOM 618 C C . ALA A 1 83 ? -16.540 -4.426 25.577 1.00 81.19 83 ALA A C 1
ATOM 620 O O . ALA A 1 83 ? -17.713 -4.646 25.901 1.00 81.19 83 ALA A O 1
ATOM 621 N N . PRO A 1 84 ? -15.516 -4.621 26.428 1.00 78.62 84 PRO A N 1
ATOM 622 C CA . PRO A 1 84 ? -15.755 -5.001 27.809 1.00 78.62 84 PRO A CA 1
ATOM 623 C C . PRO A 1 84 ? -16.689 -3.964 28.435 1.00 78.62 84 PRO A C 1
ATOM 625 O O . PRO A 1 84 ? -16.461 -2.755 28.313 1.00 78.62 84 PRO A O 1
ATOM 628 N N . ALA A 1 85 ? -17.779 -4.436 29.046 1.00 82.69 85 ALA A N 1
ATOM 629 C CA . ALA A 1 85 ? -18.774 -3.568 29.656 1.00 82.69 85 ALA A CA 1
ATOM 630 C C . ALA A 1 85 ? -18.076 -2.592 30.611 1.00 82.69 85 ALA A C 1
ATOM 632 O O . ALA A 1 85 ? -17.263 -3.006 31.444 1.00 82.69 85 ALA A O 1
ATOM 633 N N . LYS A 1 86 ? -18.371 -1.290 30.483 1.00 83.06 86 LYS A N 1
ATOM 634 C CA . LYS A 1 86 ? -17.827 -0.276 31.395 1.00 83.06 86 LYS A CA 1
ATOM 635 C C . LYS A 1 86 ? -18.127 -0.732 32.828 1.00 83.06 86 LYS A C 1
ATOM 637 O O . LYS A 1 86 ? -19.299 -0.972 33.129 1.00 83.06 86 LYS A O 1
ATOM 642 N N . PRO A 1 87 ? -17.118 -0.864 33.710 1.00 80.62 87 PRO A N 1
ATOM 643 C CA . PRO A 1 87 ? -17.363 -1.320 35.068 1.00 80.62 87 PRO A CA 1
ATOM 644 C C . PRO A 1 87 ? -18.353 -0.362 35.731 1.00 80.62 87 PRO A C 1
ATOM 646 O O . PRO A 1 87 ? -18.146 0.856 35.734 1.00 80.62 87 PRO A O 1
ATOM 649 N N . ALA A 1 88 ? -19.451 -0.907 36.260 1.00 83.38 88 ALA A N 1
ATOM 650 C CA . ALA A 1 88 ? -20.469 -0.117 36.936 1.00 83.38 88 ALA A CA 1
ATOM 651 C C . ALA A 1 88 ? -19.805 0.710 38.045 1.00 83.38 88 ALA A C 1
ATOM 653 O O . ALA A 1 88 ? -19.074 0.177 38.889 1.00 83.38 88 ALA A O 1
ATOM 654 N N . ARG A 1 89 ? -20.023 2.030 38.030 1.00 82.19 89 ARG A N 1
ATOM 655 C CA . ARG A 1 89 ? -19.454 2.930 39.037 1.00 82.19 89 ARG A CA 1
ATOM 656 C C . ARG A 1 89 ? -19.925 2.469 40.413 1.00 82.19 89 ARG A C 1
ATOM 658 O O . ARG A 1 89 ? -21.108 2.553 40.726 1.00 82.19 89 ARG A O 1
ATOM 665 N N . ARG A 1 90 ? -18.995 1.996 41.249 1.00 78.44 90 ARG A N 1
ATOM 666 C CA . ARG A 1 90 ? -19.306 1.635 42.638 1.00 78.44 90 ARG A CA 1
ATOM 667 C C . ARG A 1 90 ? -19.849 2.880 43.350 1.00 78.44 90 ARG A C 1
ATOM 669 O O . ARG A 1 90 ? -19.178 3.922 43.378 1.00 78.44 90 ARG A O 1
ATOM 676 N N . GLY A 1 91 ? -21.068 2.771 43.880 1.00 86.69 91 GLY A N 1
ATOM 677 C CA . GLY A 1 91 ? -21.740 3.843 44.616 1.00 86.69 91 GLY A CA 1
ATOM 678 C C . GLY A 1 91 ? -20.925 4.309 45.825 1.00 86.69 91 GLY A C 1
ATOM 679 O O . GLY A 1 91 ? -20.119 3.551 46.369 1.00 86.69 91 GLY A O 1
ATOM 680 N N . ILE A 1 92 ? -21.130 5.561 46.240 1.00 86.06 92 ILE A N 1
ATOM 681 C CA . ILE A 1 92 ? -20.375 6.215 47.325 1.00 86.06 92 ILE A CA 1
ATOM 682 C C . ILE A 1 92 ? -20.436 5.392 48.620 1.00 86.06 92 ILE A C 1
ATOM 684 O O . ILE A 1 92 ? -19.402 5.164 49.239 1.00 86.06 92 ILE A O 1
ATOM 688 N N . ILE A 1 93 ? -21.607 4.843 48.961 1.00 81.69 93 ILE A N 1
ATOM 689 C CA . ILE A 1 93 ? -21.805 3.998 50.152 1.00 81.69 93 ILE A CA 1
ATOM 690 C C . ILE A 1 93 ? -20.865 2.785 50.146 1.00 81.69 93 ILE A C 1
ATOM 692 O O . ILE A 1 93 ? -20.263 2.460 51.165 1.00 81.69 93 ILE A O 1
ATOM 696 N N . ARG A 1 94 ? -20.674 2.139 48.989 1.00 78.00 94 ARG A N 1
ATOM 697 C CA . ARG A 1 94 ? -19.787 0.973 48.862 1.00 78.00 94 ARG A CA 1
ATOM 698 C C . ARG A 1 94 ? -18.317 1.363 49.036 1.00 78.00 94 ARG A C 1
ATOM 700 O O . ARG A 1 94 ? -17.576 0.625 49.667 1.00 78.00 94 ARG A O 1
ATOM 707 N N . ARG A 1 95 ? -17.917 2.552 48.565 1.00 80.50 95 ARG A N 1
ATOM 708 C CA . ARG A 1 95 ? -16.558 3.084 48.785 1.00 80.50 95 ARG A CA 1
ATOM 709 C C . ARG A 1 95 ? -16.303 3.442 50.242 1.00 80.50 95 ARG A C 1
ATOM 711 O O . ARG A 1 95 ? -15.205 3.209 50.724 1.00 80.50 95 ARG A O 1
ATOM 718 N N . ILE A 1 96 ? -17.294 4.010 50.928 1.00 84.12 96 ILE A N 1
ATOM 719 C CA . ILE A 1 96 ? -17.184 4.325 52.358 1.00 84.12 96 ILE A CA 1
ATOM 720 C C . ILE A 1 96 ? -17.097 3.023 53.158 1.00 84.12 96 ILE A C 1
ATOM 722 O O . ILE A 1 96 ? -16.201 2.884 53.985 1.00 84.12 96 ILE A O 1
ATOM 726 N N . ARG A 1 97 ? -17.951 2.037 52.857 1.00 83.19 97 ARG A N 1
ATOM 727 C CA . ARG A 1 97 ? -17.914 0.717 53.499 1.00 83.19 97 ARG A CA 1
ATOM 728 C C . ARG A 1 97 ? -16.558 0.031 53.324 1.00 83.19 97 ARG A C 1
ATOM 730 O O . ARG A 1 97 ? -16.001 -0.390 54.325 1.00 83.19 97 ARG A O 1
ATOM 737 N N . ASP A 1 98 ? -16.007 -0.007 52.109 1.00 79.00 98 ASP A N 1
ATOM 738 C CA . ASP A 1 98 ? -14.687 -0.606 51.837 1.00 79.00 98 ASP A CA 1
ATOM 739 C C . ASP A 1 98 ? -13.542 0.112 52.590 1.00 79.00 98 ASP A C 1
ATOM 741 O O . ASP A 1 98 ? -12.507 -0.492 52.863 1.00 79.00 98 ASP A O 1
ATOM 745 N N . ARG A 1 99 ? -13.716 1.397 52.941 1.00 79.25 99 ARG A N 1
ATOM 746 C CA . ARG A 1 99 ? -12.719 2.210 53.661 1.00 79.25 99 ARG A CA 1
ATOM 747 C C . ARG A 1 99 ? -12.793 2.053 55.178 1.00 79.25 99 ARG A C 1
ATOM 749 O O . ARG A 1 99 ? -11.767 2.123 55.842 1.00 79.25 99 ARG A O 1
ATOM 756 N N . VAL A 1 100 ? -14.003 1.899 55.712 1.00 83.75 100 VAL A N 1
ATOM 757 C CA . VAL A 1 100 ? -14.268 1.836 57.160 1.00 83.75 100 VAL A CA 1
ATOM 758 C C . VAL A 1 100 ? -14.252 0.393 57.666 1.00 83.75 100 VAL A C 1
ATOM 760 O O . VAL A 1 100 ? -13.834 0.129 58.787 1.00 83.75 100 VAL A O 1
ATOM 763 N N . LEU A 1 101 ? -14.668 -0.553 56.828 1.00 80.00 101 LEU A N 1
ATOM 764 C CA . LEU A 1 101 ? -14.643 -1.983 57.096 1.00 80.00 101 LEU A CA 1
ATOM 765 C C . LEU A 1 101 ? -13.781 -2.621 56.006 1.00 80.00 101 LEU A C 1
ATOM 767 O O . LEU A 1 101 ? -14.325 -3.005 54.965 1.00 80.00 101 LEU A O 1
ATOM 771 N N . PRO A 1 102 ? -12.450 -2.726 56.197 1.00 64.94 102 PRO A N 1
ATOM 772 C CA . PRO A 1 102 ? -11.627 -3.520 55.307 1.00 64.94 102 PRO A CA 1
ATOM 773 C C . PRO A 1 102 ? -12.127 -4.953 55.421 1.00 64.94 102 PRO A C 1
ATOM 775 O O . PRO A 1 102 ? -11.811 -5.690 56.355 1.00 64.94 102 PRO A O 1
ATOM 778 N N . THR A 1 103 ? -12.987 -5.332 54.481 1.00 60.28 103 THR A N 1
ATOM 779 C CA . THR A 1 103 ? -13.374 -6.719 54.296 1.00 60.28 103 THR A CA 1
ATOM 780 C C . THR A 1 103 ? -12.055 -7.425 54.053 1.00 60.28 103 THR A C 1
ATOM 782 O O . THR A 1 103 ? -11.388 -7.141 53.058 1.00 60.28 103 THR A O 1
ATOM 785 N N . ARG A 1 104 ? -11.631 -8.255 55.009 1.00 56.62 104 ARG A N 1
ATOM 786 C CA . ARG A 1 104 ? -10.473 -9.132 54.881 1.00 56.62 104 ARG A CA 1
ATOM 787 C C . ARG A 1 104 ? -10.820 -10.055 53.723 1.00 56.62 104 ARG A C 1
ATOM 789 O O . ARG A 1 104 ? -11.481 -11.071 53.901 1.00 56.62 104 ARG A O 1
ATOM 796 N N . SER A 1 105 ? -10.522 -9.607 52.511 1.00 53.56 105 SER A N 1
ATOM 797 C CA . SER A 1 105 ? -10.716 -10.370 51.300 1.00 53.56 105 SER A CA 1
ATOM 798 C C . SER A 1 105 ? -9.676 -11.462 51.378 1.00 53.56 105 SER A C 1
ATOM 800 O O . SER A 1 105 ? -8.533 -11.271 50.966 1.00 53.56 105 SER A O 1
ATOM 802 N N . THR A 1 106 ? -10.057 -12.581 51.985 1.00 56.75 106 THR A N 1
ATOM 803 C CA . THR A 1 106 ? -9.429 -13.858 51.704 1.00 56.75 106 THR A CA 1
ATOM 804 C C . THR A 1 106 ? -9.395 -13.934 50.180 1.00 56.75 106 THR A C 1
ATOM 806 O O . THR A 1 106 ? -10.468 -13.877 49.566 1.00 56.75 106 THR A O 1
ATOM 809 N N . PRO A 1 107 ? -8.212 -13.924 49.541 1.00 60.84 107 PRO A N 1
ATOM 810 C CA . PRO A 1 107 ? -8.165 -14.166 48.112 1.00 60.84 107 PRO A CA 1
ATOM 811 C C . PRO A 1 107 ? -8.905 -15.487 47.881 1.00 60.84 107 PRO A C 1
ATOM 813 O O . PRO A 1 107 ? -8.760 -16.396 48.708 1.00 60.84 107 PRO A O 1
ATOM 816 N N . PRO A 1 108 ? -9.742 -15.606 46.836 1.00 56.97 108 PRO A N 1
ATOM 817 C CA . PRO A 1 108 ? -10.237 -16.916 46.463 1.00 56.97 108 PRO A CA 1
ATOM 818 C C . PRO A 1 108 ? -8.999 -17.796 46.330 1.00 56.97 108 PRO A C 1
ATOM 820 O O . PRO A 1 108 ? -8.083 -17.461 45.574 1.00 56.97 108 PRO A O 1
ATOM 823 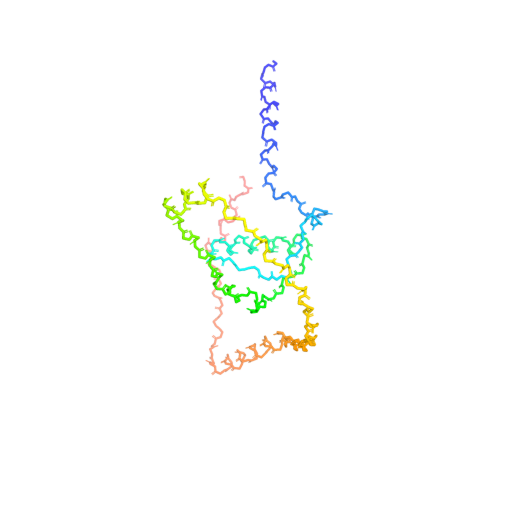N N . VAL A 1 109 ? -8.937 -18.838 47.165 1.00 57.62 109 VAL A N 1
ATOM 824 C CA . VAL A 1 109 ? -7.948 -19.907 47.067 1.00 57.62 109 VAL A CA 1
ATOM 825 C C . VAL A 1 109 ? -7.830 -20.201 45.588 1.00 57.62 109 VAL A C 1
ATOM 827 O O . VAL A 1 109 ? -8.852 -20.460 44.949 1.00 57.62 109 VAL A O 1
ATOM 830 N N . ALA A 1 110 ? -6.621 -20.016 45.057 1.00 56.56 110 ALA A N 1
ATOM 831 C CA . ALA A 1 110 ? -6.311 -20.256 43.666 1.00 56.56 110 ALA A CA 1
ATOM 832 C C . ALA A 1 110 ? -6.952 -21.590 43.292 1.00 56.56 110 ALA A C 1
ATOM 834 O O . ALA A 1 110 ? -6.529 -22.642 43.773 1.00 56.56 110 ALA A O 1
ATOM 835 N N . ALA A 1 111 ? -8.035 -21.524 42.515 1.00 58.12 111 ALA A N 1
ATOM 836 C CA . ALA A 1 111 ? -8.562 -22.700 41.867 1.00 58.12 111 ALA A CA 1
ATOM 837 C C . ALA A 1 111 ? -7.365 -23.280 41.121 1.00 58.12 111 ALA A C 1
ATOM 839 O O . ALA A 1 111 ? -6.705 -22.552 40.370 1.00 58.12 111 ALA A O 1
ATOM 840 N N . ALA A 1 112 ? -7.025 -24.528 41.450 1.00 64.94 112 ALA A N 1
ATOM 841 C CA . ALA A 1 112 ? -5.927 -25.241 40.827 1.00 64.94 112 ALA A CA 1
ATOM 842 C C . ALA A 1 112 ? -5.979 -24.986 39.312 1.00 64.94 112 ALA A C 1
ATOM 844 O O . ALA A 1 112 ? -7.088 -24.967 38.761 1.00 64.94 112 ALA A O 1
ATOM 845 N N . PRO A 1 113 ? -4.832 -24.731 38.655 1.00 62.66 113 PRO A N 1
ATOM 846 C CA . PRO A 1 113 ? -4.792 -24.504 37.221 1.00 62.66 113 PRO A CA 1
ATOM 847 C C . PRO A 1 113 ? -5.601 -25.597 36.533 1.00 62.66 113 PRO A C 1
ATOM 849 O O . PRO A 1 113 ? -5.259 -26.774 36.623 1.00 62.66 113 PRO A O 1
ATOM 852 N N . ILE A 1 114 ? -6.717 -25.211 35.917 1.00 63.19 114 ILE A N 1
ATOM 853 C CA . ILE A 1 114 ? -7.474 -26.110 35.060 1.00 63.19 114 ILE A CA 1
ATOM 854 C C . ILE A 1 114 ? -6.514 -26.431 33.922 1.00 63.19 114 ILE A C 1
ATOM 856 O O . ILE A 1 114 ? -6.189 -25.560 33.114 1.00 63.19 114 ILE A O 1
ATOM 860 N N . GLU A 1 115 ? -6.000 -27.655 33.938 1.00 60.25 115 GLU A N 1
ATOM 861 C CA . GLU A 1 115 ? -5.227 -28.251 32.865 1.00 60.25 115 GLU A CA 1
ATOM 862 C C . GLU A 1 115 ? -6.115 -28.198 31.622 1.00 60.25 115 GLU A C 1
ATOM 864 O O . GLU A 1 115 ? -7.096 -28.929 31.490 1.00 60.25 115 GLU A O 1
ATOM 869 N N . VAL A 1 116 ? -5.858 -27.205 30.770 1.00 67.62 116 VAL A N 1
ATOM 870 C CA . VAL A 1 116 ? -6.569 -27.038 29.508 1.00 67.62 116 VAL A CA 1
ATOM 871 C C . VAL A 1 116 ? -6.217 -28.273 28.679 1.00 67.62 116 VAL A C 1
ATOM 873 O O . VAL A 1 116 ? -5.040 -28.431 28.345 1.00 67.62 116 VAL A O 1
ATOM 876 N N . PRO A 1 117 ? -7.173 -29.168 28.363 1.00 71.31 117 PRO A N 1
ATOM 877 C CA . PRO A 1 117 ? -6.873 -30.316 27.524 1.00 71.31 117 PRO A CA 1
ATOM 878 C C . PRO A 1 117 ? -6.321 -29.806 26.187 1.00 71.31 117 PRO A C 1
ATOM 880 O O . PRO A 1 117 ? -6.813 -28.789 25.679 1.00 71.31 117 PRO A O 1
ATOM 883 N N . PRO A 1 118 ? -5.289 -30.461 25.626 1.00 69.06 118 PRO A N 1
ATOM 884 C CA . PRO A 1 118 ? -4.667 -30.016 24.391 1.00 69.06 118 PRO A CA 1
ATOM 885 C C . PRO A 1 118 ? -5.747 -29.878 23.321 1.00 69.06 118 PRO A C 1
ATOM 887 O O . PRO A 1 118 ? -6.505 -30.813 23.056 1.00 69.06 118 PRO A O 1
ATOM 890 N N . ALA A 1 119 ? -5.841 -28.676 22.749 1.00 69.25 119 ALA A N 1
ATOM 891 C CA . ALA A 1 119 ? -6.774 -28.399 21.674 1.00 69.25 119 ALA A CA 1
ATOM 892 C C . ALA A 1 119 ? -6.585 -29.450 20.566 1.00 69.25 119 ALA A C 1
ATOM 894 O O . ALA A 1 119 ? -5.438 -29.766 20.227 1.00 69.25 119 ALA A O 1
ATOM 895 N N . PRO A 1 120 ? -7.672 -30.006 20.000 1.00 67.12 120 PRO A N 1
ATOM 896 C CA . PRO A 1 120 ? -7.557 -30.948 18.902 1.00 67.12 120 PRO A CA 1
ATOM 897 C C . PRO A 1 120 ? -6.782 -30.276 17.770 1.00 67.12 120 PRO A C 1
ATOM 899 O O . PRO A 1 120 ? -7.137 -29.187 17.316 1.00 67.12 120 PRO A O 1
ATOM 902 N N . VAL A 1 121 ? -5.698 -30.922 17.343 1.00 67.19 121 VAL A N 1
ATOM 903 C CA . VAL A 1 121 ? -4.920 -30.519 16.174 1.00 67.19 121 VAL A CA 1
ATOM 904 C C . VAL A 1 121 ? -5.842 -30.664 14.968 1.00 67.19 121 VAL A C 1
ATOM 906 O O . VAL A 1 121 ? -6.030 -31.754 14.433 1.00 67.19 121 VAL A O 1
ATOM 909 N N . ILE A 1 122 ? -6.487 -29.567 14.580 1.00 65.44 122 ILE A N 1
ATOM 910 C CA . ILE A 1 122 ? -7.257 -29.499 13.344 1.00 65.44 122 ILE A CA 1
ATOM 911 C C . ILE A 1 122 ? -6.227 -29.611 12.224 1.00 65.44 122 ILE A C 1
ATOM 913 O O . ILE A 1 122 ? -5.411 -28.708 12.029 1.00 65.44 122 ILE A O 1
ATOM 917 N N . ALA A 1 123 ? -6.231 -30.752 11.534 1.00 70.81 123 ALA A N 1
ATOM 918 C CA . ALA A 1 123 ? -5.406 -30.958 10.358 1.00 70.81 123 ALA A CA 1
ATOM 919 C C . ALA A 1 123 ? -5.653 -29.801 9.370 1.00 70.81 123 ALA A C 1
ATOM 921 O O . ALA A 1 123 ? -6.815 -29.445 9.138 1.00 70.81 123 ALA A O 1
ATOM 922 N N . PRO A 1 124 ? -4.594 -29.183 8.818 1.00 71.69 124 PRO A N 1
ATOM 923 C CA . PRO A 1 124 ? -4.752 -28.107 7.855 1.00 71.69 124 PRO A CA 1
ATOM 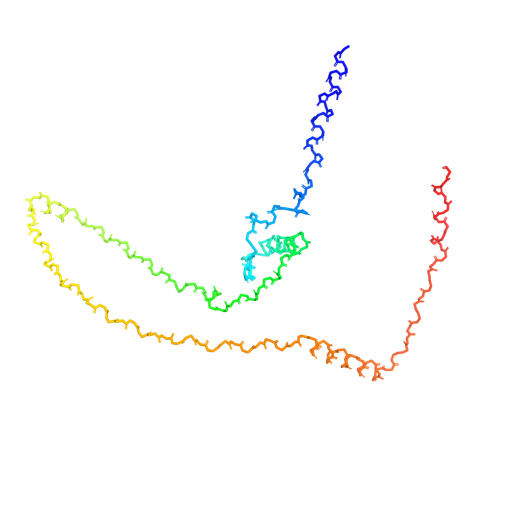924 C C . PRO A 1 124 ? -5.608 -28.600 6.688 1.00 71.69 124 PRO A C 1
ATOM 926 O O . PRO A 1 124 ? -5.396 -29.694 6.160 1.00 71.69 124 PRO A O 1
ATOM 929 N N . ALA A 1 125 ? -6.612 -27.799 6.324 1.00 77.44 125 ALA A N 1
ATOM 930 C CA . ALA A 1 125 ? -7.461 -28.084 5.180 1.00 77.44 125 ALA A CA 1
ATOM 931 C C . ALA A 1 125 ? -6.584 -28.279 3.927 1.00 77.44 125 ALA A C 1
ATOM 933 O O . ALA A 1 125 ? -5.610 -27.540 3.763 1.00 77.44 125 ALA A O 1
ATOM 934 N N . PRO A 1 126 ? -6.906 -29.251 3.054 1.00 75.94 126 PRO A N 1
ATOM 935 C CA . PRO A 1 126 ? -6.152 -29.470 1.828 1.00 75.94 126 PRO A CA 1
ATOM 936 C C . PRO A 1 126 ? -6.126 -28.186 0.999 1.00 75.94 126 PRO A C 1
ATOM 938 O O . PRO A 1 126 ? -7.156 -27.522 0.839 1.00 75.94 126 PRO A O 1
ATOM 941 N N . ASP A 1 127 ? -4.939 -27.844 0.498 1.00 72.25 127 ASP A N 1
ATOM 942 C CA . ASP A 1 127 ? -4.719 -26.628 -0.272 1.00 72.25 127 ASP A CA 1
ATOM 943 C C . ASP A 1 127 ? -5.737 -26.517 -1.418 1.00 72.25 127 ASP A C 1
ATOM 945 O O . ASP A 1 127 ? -5.974 -27.492 -2.146 1.00 72.25 127 ASP A O 1
ATOM 949 N N . PRO A 1 128 ? -6.360 -25.340 -1.608 1.00 76.88 128 PRO A N 1
ATOM 950 C CA . PRO A 1 128 ? -7.285 -25.141 -2.707 1.00 76.88 128 PRO A CA 1
ATOM 951 C C . PRO A 1 128 ? -6.555 -25.383 -4.030 1.00 76.88 128 PRO A C 1
ATOM 953 O O . PRO A 1 128 ? -5.488 -24.821 -4.285 1.00 76.88 128 PRO A O 1
ATOM 956 N N . ALA A 1 129 ? -7.157 -26.223 -4.875 1.00 78.31 129 ALA A N 1
ATOM 957 C CA . ALA A 1 129 ? -6.620 -26.572 -6.182 1.00 78.31 129 ALA A CA 1
ATOM 958 C C . ALA A 1 129 ? -6.202 -25.310 -6.966 1.00 78.31 129 ALA A C 1
ATOM 960 O O . ALA A 1 129 ? -6.929 -24.307 -6.954 1.00 78.31 129 ALA A O 1
ATOM 961 N N . PRO A 1 130 ? -5.051 -25.342 -7.666 1.00 81.44 130 PRO A N 1
ATOM 962 C CA . PRO A 1 130 ? -4.501 -24.168 -8.325 1.00 81.44 130 PRO A CA 1
ATOM 963 C C . PRO A 1 130 ? -5.513 -23.563 -9.310 1.00 81.44 130 PRO A C 1
ATOM 965 O O . PRO A 1 130 ? -6.196 -24.298 -10.036 1.00 81.44 130 PRO A O 1
ATOM 968 N N . PRO A 1 131 ? -5.622 -22.223 -9.371 1.00 74.06 131 PRO A N 1
ATOM 969 C CA . PRO A 1 131 ? -6.533 -21.567 -10.293 1.00 74.06 131 PRO A CA 1
ATOM 970 C C . PRO A 1 131 ? -6.185 -21.973 -11.726 1.00 74.06 131 PRO A C 1
ATOM 972 O O . PRO A 1 131 ? -5.035 -21.867 -12.157 1.00 74.06 131 PRO A O 1
ATOM 975 N N . ARG A 1 132 ? -7.196 -22.443 -12.472 1.00 69.00 132 ARG A N 1
ATOM 976 C CA . ARG A 1 132 ? -7.031 -22.833 -13.879 1.00 69.00 132 ARG A CA 1
ATOM 977 C C . ARG A 1 132 ? -6.307 -21.719 -14.651 1.00 69.00 132 ARG A C 1
ATOM 979 O O . ARG A 1 132 ? -6.701 -20.555 -14.533 1.00 69.00 132 ARG A O 1
ATOM 986 N N . PRO A 1 133 ? -5.302 -22.056 -15.477 1.00 70.06 133 PRO A N 1
ATOM 987 C CA . PRO A 1 133 ? -4.504 -21.072 -16.194 1.00 70.06 133 PRO A CA 1
ATOM 988 C C . PRO A 1 133 ? -5.397 -20.163 -17.044 1.00 70.06 133 PRO A C 1
ATOM 990 O O . PRO A 1 133 ? -6.128 -20.616 -17.929 1.00 70.06 133 PRO A O 1
ATOM 993 N N . GLN A 1 134 ? -5.315 -18.854 -16.790 1.00 62.56 134 GLN A N 1
ATOM 994 C CA . GLN A 1 134 ? -6.127 -17.822 -17.450 1.00 62.56 134 GLN A CA 1
ATOM 995 C C . GLN A 1 134 ? -5.969 -17.817 -18.982 1.00 62.56 134 GLN A C 1
ATOM 997 O O . GLN A 1 134 ? -6.877 -17.389 -19.699 1.00 62.56 134 GLN A O 1
ATOM 1002 N N . ARG A 1 135 ? -4.870 -18.387 -19.501 1.00 61.41 135 ARG A N 1
ATOM 1003 C CA . ARG A 1 135 ? -4.647 -18.612 -20.938 1.00 61.41 135 ARG A CA 1
ATOM 1004 C C . ARG A 1 135 ? -5.783 -19.397 -21.602 1.00 61.41 135 ARG A C 1
ATOM 1006 O O . ARG A 1 135 ? -6.179 -19.051 -22.712 1.00 61.41 135 ARG A O 1
ATOM 1013 N N . ALA A 1 136 ? -6.368 -20.380 -20.913 1.00 59.75 136 ALA A N 1
ATOM 1014 C CA . ALA A 1 136 ? -7.476 -21.164 -21.459 1.00 59.75 136 ALA A CA 1
ATOM 1015 C C . ALA A 1 136 ? -8.756 -20.323 -21.640 1.00 59.75 136 ALA A C 1
ATOM 1017 O O . ALA A 1 136 ? -9.497 -20.503 -22.606 1.00 59.75 136 ALA A O 1
ATOM 1018 N N . ARG A 1 137 ? -9.000 -19.351 -20.748 1.00 62.22 137 ARG A N 1
ATOM 1019 C CA . ARG A 1 137 ? -10.161 -18.450 -20.836 1.00 62.22 137 ARG A CA 1
ATOM 1020 C C . ARG A 1 137 ? -9.997 -17.391 -21.926 1.00 62.22 137 ARG A C 1
ATOM 1022 O O . ARG A 1 137 ? -10.950 -17.135 -22.661 1.00 62.22 137 ARG A O 1
ATOM 1029 N N . ALA A 1 138 ? -8.803 -16.816 -22.067 1.00 63.06 138 ALA A N 1
ATOM 1030 C CA . ALA A 1 138 ? -8.524 -15.823 -23.106 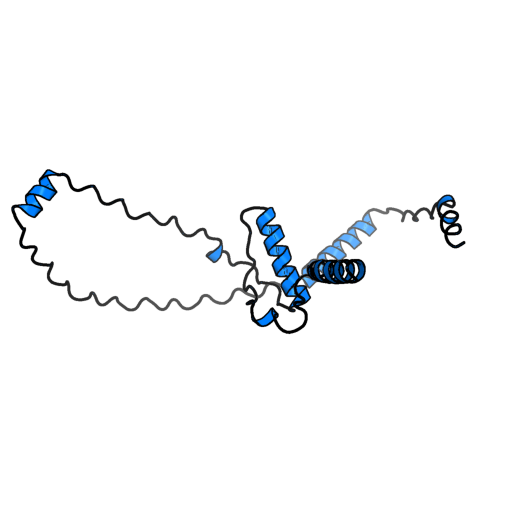1.00 63.06 138 ALA A CA 1
ATOM 1031 C C . ALA A 1 138 ? -8.645 -16.422 -24.521 1.00 63.06 138 ALA A C 1
ATOM 1033 O O . ALA A 1 138 ? -9.261 -15.815 -25.401 1.00 63.06 138 ALA A O 1
ATOM 1034 N N . ALA A 1 139 ? -8.152 -17.650 -24.720 1.00 66.50 139 ALA A N 1
ATOM 1035 C CA . ALA A 1 139 ? -8.275 -18.359 -25.993 1.00 66.50 139 ALA A CA 1
ATOM 1036 C C . ALA A 1 139 ? -9.744 -18.647 -26.364 1.00 66.50 139 ALA A C 1
ATOM 1038 O O . ALA A 1 139 ? -10.159 -18.403 -27.500 1.00 66.50 139 ALA A O 1
ATOM 1039 N N . ALA A 1 140 ? -10.564 -19.075 -25.396 1.00 65.81 140 ALA A N 1
ATOM 1040 C CA . ALA A 1 140 ? -11.991 -19.324 -25.615 1.00 65.81 140 ALA A CA 1
ATOM 1041 C C . ALA A 1 140 ? -12.777 -18.041 -25.963 1.00 65.81 140 ALA A C 1
ATOM 1043 O O . ALA A 1 140 ? -13.663 -18.061 -26.823 1.00 65.81 140 ALA A O 1
ATOM 1044 N N . ALA A 1 141 ? -12.437 -16.906 -25.342 1.00 66.94 141 ALA A N 1
ATOM 1045 C CA . ALA A 1 141 ? -13.062 -15.616 -25.639 1.00 66.94 141 ALA A CA 1
ATOM 1046 C C . ALA A 1 141 ? -12.692 -15.092 -27.042 1.00 66.94 141 ALA A C 1
ATOM 1048 O O . ALA A 1 141 ? -13.562 -14.607 -27.773 1.00 66.94 141 ALA A O 1
ATOM 1049 N N . ALA A 1 142 ? -11.429 -15.240 -27.455 1.00 69.62 142 ALA A N 1
ATOM 1050 C CA . ALA A 1 142 ? -10.969 -14.851 -28.789 1.00 69.62 142 ALA A CA 1
ATOM 1051 C C . ALA A 1 142 ? -11.618 -15.700 -29.900 1.00 69.62 142 ALA A C 1
ATOM 1053 O O . ALA A 1 142 ? -12.040 -15.160 -30.927 1.00 69.62 142 ALA A O 1
ATOM 1054 N N . ALA A 1 143 ? -11.776 -17.009 -29.672 1.00 71.38 143 ALA A N 1
ATOM 1055 C CA . ALA A 1 143 ? -12.460 -17.907 -30.602 1.00 71.38 143 ALA A CA 1
ATOM 1056 C C . ALA A 1 143 ? -13.940 -17.523 -30.794 1.00 71.38 143 ALA A C 1
ATOM 1058 O O . ALA A 1 143 ? -14.415 -17.438 -31.929 1.00 71.38 143 ALA A O 1
ATOM 1059 N N . ARG A 1 144 ? -14.655 -17.185 -29.708 1.00 75.31 144 ARG A N 1
ATOM 1060 C CA . ARG A 1 144 ? -16.054 -16.720 -29.782 1.00 75.31 144 ARG A CA 1
ATOM 1061 C C . ARG A 1 144 ? -16.206 -15.406 -30.554 1.00 75.31 144 ARG A C 1
ATOM 1063 O O . ARG A 1 144 ? -17.129 -15.288 -31.360 1.00 75.31 144 ARG A O 1
ATOM 1070 N N . ARG A 1 145 ? -15.294 -14.440 -30.378 1.00 68.75 145 ARG A N 1
ATOM 1071 C CA . ARG A 1 145 ? -15.315 -13.177 -31.147 1.00 68.75 145 ARG A CA 1
ATOM 1072 C C . ARG A 1 145 ? -15.079 -13.400 -32.643 1.00 68.75 145 ARG A C 1
ATOM 1074 O O . ARG A 1 145 ? -15.771 -12.789 -33.454 1.00 68.75 145 ARG A O 1
ATOM 1081 N N . ARG A 1 146 ? -14.166 -14.304 -33.020 1.00 69.50 146 ARG A N 1
ATOM 1082 C CA . ARG A 1 146 ? -13.941 -14.666 -34.434 1.00 69.50 146 ARG A CA 1
ATOM 1083 C C . ARG A 1 146 ? -15.162 -15.328 -35.072 1.00 69.50 146 ARG A C 1
ATOM 1085 O O . ARG A 1 146 ? -15.460 -15.037 -36.228 1.00 69.50 146 ARG A O 1
ATOM 1092 N N . LEU A 1 147 ? -15.883 -16.171 -34.330 1.00 70.81 147 LEU A N 1
ATOM 1093 C CA . LEU A 1 147 ? -17.099 -16.812 -34.836 1.00 70.81 147 LEU A CA 1
ATOM 1094 C C . LEU A 1 147 ? -18.227 -15.792 -35.073 1.00 70.81 147 LEU A C 1
ATOM 1096 O O . LEU A 1 147 ? -18.880 -15.824 -36.112 1.00 70.81 147 LEU A O 1
ATOM 1100 N N . MET A 1 148 ? -18.410 -14.842 -34.149 1.00 69.12 148 MET A N 1
ATOM 1101 C CA . MET A 1 148 ? -19.422 -13.786 -34.282 1.00 69.12 148 MET A CA 1
ATOM 1102 C C . MET A 1 148 ? -19.103 -12.803 -35.418 1.00 69.12 148 MET A C 1
ATOM 1104 O O . MET A 1 148 ? -20.005 -12.421 -36.156 1.00 69.12 148 MET A O 1
ATOM 1108 N N . ALA A 1 149 ? -17.830 -12.446 -35.618 1.00 61.31 149 ALA A N 1
ATOM 1109 C CA . ALA A 1 149 ? -17.414 -11.553 -36.703 1.00 61.31 149 ALA A CA 1
ATOM 1110 C C . ALA A 1 149 ? -17.623 -12.160 -38.103 1.00 61.31 149 ALA A C 1
ATOM 1112 O O . ALA A 1 149 ? -17.943 -11.436 -39.041 1.00 61.31 149 ALA A O 1
ATOM 1113 N N . LYS A 1 150 ? -17.491 -13.487 -38.253 1.00 65.06 150 LYS A N 1
ATOM 1114 C CA . LYS A 1 150 ? -17.835 -14.173 -39.512 1.00 65.06 150 LYS A CA 1
ATOM 1115 C C . LYS A 1 150 ? -19.341 -14.196 -39.777 1.00 65.06 150 LYS A C 1
ATOM 1117 O O . LYS A 1 150 ? -19.743 -14.200 -40.934 1.00 65.06 150 LYS A O 1
ATOM 1122 N N . ARG A 1 151 ? -20.169 -14.200 -38.728 1.00 69.69 151 ARG A N 1
ATOM 1123 C CA . ARG A 1 151 ? -21.629 -14.301 -38.856 1.00 69.69 151 ARG A CA 1
ATOM 1124 C C . ARG A 1 151 ? -22.300 -12.979 -39.237 1.00 69.69 151 ARG A C 1
ATOM 1126 O O . ARG A 1 151 ? -23.382 -13.006 -39.804 1.00 69.69 151 ARG A O 1
ATOM 1133 N N . THR A 1 152 ? -21.683 -11.836 -38.942 1.00 67.12 152 THR A N 1
ATOM 1134 C CA . THR A 1 152 ? -22.308 -10.517 -39.148 1.00 67.12 152 THR A CA 1
ATOM 1135 C C . THR A 1 152 ? -22.009 -9.863 -40.495 1.00 67.12 152 THR A C 1
ATOM 1137 O O . THR A 1 152 ? -22.534 -8.783 -40.743 1.00 67.12 152 THR A O 1
ATOM 1140 N N . GLY A 1 153 ? -21.196 -10.477 -41.367 1.00 55.59 153 GLY A N 1
ATOM 1141 C CA . GLY A 1 153 ? -21.038 -10.046 -42.765 1.00 55.59 153 GLY A CA 1
ATOM 1142 C C . GLY A 1 153 ? -20.672 -8.569 -42.967 1.00 55.59 153 GLY A C 1
ATOM 1143 O O . GLY A 1 153 ? -20.961 -8.015 -44.022 1.00 55.59 153 GLY A O 1
ATOM 1144 N N . ARG A 1 154 ? -20.081 -7.897 -41.967 1.00 56.16 154 ARG A N 1
ATOM 1145 C CA . ARG A 1 154 ? -19.794 -6.461 -42.058 1.00 56.16 154 ARG A CA 1
ATOM 1146 C C . ARG A 1 154 ? -18.571 -6.245 -42.958 1.00 56.16 154 ARG A C 1
ATOM 1148 O O . ARG A 1 154 ? -17.485 -6.706 -42.594 1.00 56.16 154 ARG A O 1
ATOM 1155 N N . PRO A 1 155 ? -18.706 -5.556 -44.106 1.00 57.88 155 PRO A N 1
ATOM 1156 C CA . PRO A 1 155 ? -17.566 -5.242 -44.953 1.00 57.88 155 PRO A CA 1
ATOM 1157 C C . PRO A 1 155 ? -16.578 -4.378 -44.162 1.00 57.88 155 PRO A C 1
ATOM 1159 O O . PRO A 1 155 ? -16.972 -3.437 -43.469 1.00 57.88 155 PRO A O 1
ATOM 1162 N N . ARG A 1 156 ? -15.287 -4.729 -44.232 1.00 58.97 156 ARG A N 1
ATOM 1163 C CA . ARG A 1 156 ? -14.191 -3.943 -43.651 1.00 58.97 156 ARG A CA 1
ATOM 1164 C C . ARG A 1 156 ? -14.267 -2.524 -44.214 1.00 58.97 156 ARG A C 1
ATOM 1166 O O . ARG A 1 156 ? -13.918 -2.313 -45.372 1.00 58.97 156 ARG A O 1
ATOM 1173 N N . GLN A 1 157 ? -14.700 -1.564 -43.402 1.00 60.09 157 GLN A N 1
ATOM 1174 C CA . GLN A 1 157 ? -14.533 -0.155 -43.732 1.00 60.09 157 GLN A CA 1
ATOM 1175 C C . GLN A 1 157 ? -13.031 0.127 -43.783 1.00 60.09 157 GLN A C 1
ATOM 1177 O O . GLN A 1 157 ? -12.310 -0.056 -42.801 1.00 60.09 157 GLN A O 1
ATOM 1182 N N . ARG A 1 158 ? -12.557 0.474 -44.979 1.00 65.31 158 ARG A N 1
ATOM 1183 C CA . ARG A 1 158 ? -11.189 0.919 -45.227 1.00 65.31 158 ARG A CA 1
ATOM 1184 C C . ARG A 1 158 ? -11.010 2.229 -44.447 1.00 65.31 158 ARG A C 1
ATOM 1186 O O . ARG A 1 158 ? -11.856 3.108 -44.614 1.00 65.31 158 ARG A O 1
ATOM 1193 N N . PRO A 1 159 ? -9.996 2.362 -43.578 1.00 66.62 159 PRO A N 1
ATOM 1194 C CA . PRO A 1 159 ? -9.772 3.616 -42.874 1.00 66.62 159 PRO A CA 1
ATOM 1195 C C . PRO A 1 159 ? -9.564 4.727 -43.907 1.00 66.62 159 PRO A C 1
ATOM 1197 O O . PRO A 1 159 ? -8.795 4.555 -44.857 1.00 66.62 159 PRO A O 1
ATOM 1200 N N . ALA A 1 160 ? -10.309 5.821 -43.752 1.00 65.06 160 ALA A N 1
ATOM 1201 C CA . ALA A 1 160 ? -10.136 7.019 -44.556 1.00 65.06 160 ALA A CA 1
ATOM 1202 C C . ALA A 1 160 ? -8.698 7.519 -44.366 1.00 65.06 160 ALA A C 1
ATOM 1204 O O . ALA A 1 160 ? -8.218 7.613 -43.236 1.00 65.06 160 ALA A O 1
ATOM 1205 N N . GLY A 1 161 ? -7.996 7.747 -45.476 1.00 67.38 161 GLY A N 1
ATOM 1206 C CA . GLY A 1 161 ? -6.624 8.245 -45.456 1.00 67.38 161 GLY A CA 1
ATOM 1207 C C . GLY A 1 161 ? -6.527 9.627 -44.795 1.00 67.38 161 GLY A C 1
ATOM 1208 O O . GLY A 1 161 ? -7.537 10.331 -44.705 1.00 67.38 161 GLY A O 1
ATOM 1209 N N . PRO A 1 162 ? -5.328 10.009 -44.323 1.00 67.50 162 PRO A N 1
ATOM 1210 C CA . PRO A 1 162 ? -5.109 11.289 -43.662 1.00 67.50 162 PRO A CA 1
ATOM 1211 C C . PRO A 1 162 ? -5.443 12.465 -44.589 1.00 67.50 162 PRO A C 1
ATOM 1213 O O . PRO A 1 162 ? -5.222 12.420 -45.800 1.00 67.50 162 PRO A O 1
ATOM 1216 N N . ASN A 1 163 ? -6.019 13.505 -43.990 1.00 65.25 163 ASN A N 1
ATOM 1217 C CA . ASN A 1 163 ? -6.506 14.699 -44.666 1.00 65.25 163 ASN A CA 1
ATOM 1218 C C . ASN A 1 163 ? -5.301 15.529 -45.164 1.00 65.25 163 ASN A C 1
ATOM 1220 O O . ASN A 1 163 ? -4.451 15.886 -44.350 1.00 65.25 163 ASN A O 1
ATOM 1224 N N . PRO A 1 164 ? -5.194 15.860 -46.465 1.00 62.03 164 PRO A N 1
ATOM 1225 C CA . PRO A 1 164 ? -3.993 16.472 -47.049 1.00 62.03 164 PRO A CA 1
ATOM 1226 C C . PRO A 1 164 ? -3.621 17.859 -46.498 1.00 62.03 164 PRO A C 1
ATOM 1228 O O . PRO A 1 164 ? -2.547 18.359 -46.813 1.00 62.03 164 PRO A O 1
ATOM 1231 N N . ARG A 1 165 ? -4.464 18.483 -45.665 1.00 61.19 165 ARG A N 1
ATOM 1232 C CA . ARG A 1 165 ? -4.152 19.772 -45.029 1.00 61.19 165 ARG A CA 1
ATOM 1233 C C . ARG A 1 165 ? -3.154 19.682 -43.872 1.00 61.19 165 ARG A C 1
ATOM 1235 O O . ARG A 1 165 ? -2.466 20.662 -43.636 1.00 61.19 165 ARG A O 1
ATOM 1242 N N . GLU A 1 166 ? -3.012 18.538 -43.203 1.00 57.94 166 GLU A N 1
ATOM 1243 C CA . GLU A 1 166 ? -2.066 18.412 -42.075 1.00 57.94 166 GLU A CA 1
ATOM 1244 C C . GLU A 1 166 ? -0.611 18.179 -42.516 1.00 57.94 166 GLU A C 1
ATOM 1246 O O . GLU A 1 166 ? 0.308 18.293 -41.711 1.00 57.94 166 GLU A O 1
ATOM 1251 N N . ALA A 1 167 ? -0.366 17.880 -43.796 1.00 59.06 167 ALA A N 1
ATOM 1252 C CA . ALA A 1 167 ? 0.988 17.628 -44.289 1.00 59.06 167 ALA A CA 1
ATOM 1253 C C . ALA A 1 167 ? 1.827 18.910 -44.470 1.00 59.06 167 ALA A C 1
ATOM 1255 O O . ALA A 1 167 ? 3.051 18.821 -44.523 1.00 59.06 167 ALA A O 1
ATOM 1256 N N . SER A 1 168 ? 1.202 20.090 -44.553 1.00 59.56 168 SER A N 1
ATOM 1257 C CA . SER A 1 168 ? 1.918 21.347 -44.826 1.00 59.56 168 SER A CA 1
ATOM 1258 C C . SER A 1 168 ? 2.474 22.044 -43.580 1.00 59.56 168 SER A C 1
ATOM 1260 O O . SER A 1 168 ? 3.469 22.754 -43.698 1.00 59.56 168 SER A O 1
ATOM 1262 N N . ASP A 1 169 ? 1.921 21.801 -42.390 1.00 58.81 169 ASP A N 1
ATOM 1263 C CA . ASP A 1 169 ? 2.363 22.497 -41.168 1.00 58.81 169 ASP A CA 1
ATOM 1264 C C . ASP A 1 169 ? 3.663 21.923 -40.575 1.00 58.81 169 ASP A C 1
ATOM 1266 O O . ASP A 1 169 ? 4.332 22.575 -39.776 1.00 58.81 169 ASP A O 1
ATOM 1270 N N . LEU A 1 170 ? 4.084 20.727 -41.000 1.00 59.81 170 LEU A N 1
ATOM 1271 C CA . LEU A 1 170 ? 5.308 20.090 -40.499 1.00 59.81 170 LEU A CA 1
ATOM 1272 C C . LEU A 1 170 ? 6.602 20.618 -41.141 1.00 59.81 170 LEU A C 1
ATOM 1274 O O . LEU A 1 170 ? 7.683 20.290 -40.657 1.00 59.81 170 LEU A O 1
ATOM 1278 N N . GLN A 1 171 ? 6.523 21.436 -42.196 1.00 59.84 171 GLN A N 1
ATOM 1279 C CA . GLN A 1 171 ? 7.703 21.845 -42.970 1.00 59.84 171 GLN A CA 1
ATOM 1280 C C . GLN A 1 171 ? 8.167 23.290 -42.710 1.00 59.84 171 GLN A C 1
ATOM 1282 O O . GLN A 1 171 ? 9.241 23.664 -43.165 1.00 59.84 171 GLN A O 1
ATOM 1287 N N . ALA A 1 172 ? 7.420 24.081 -41.930 1.00 61.84 172 ALA A N 1
ATOM 1288 C CA . ALA A 1 172 ? 7.716 25.499 -41.678 1.00 61.84 172 ALA A CA 1
ATOM 1289 C C . ALA A 1 172 ? 8.511 25.786 -40.381 1.00 61.84 172 ALA A C 1
ATOM 1291 O O . ALA A 1 172 ? 8.697 26.944 -40.026 1.00 61.84 172 ALA A O 1
ATOM 1292 N N . GLY A 1 173 ? 8.959 24.761 -39.645 1.00 58.00 173 GLY A N 1
ATOM 1293 C CA . GLY A 1 173 ? 9.579 24.921 -38.316 1.00 58.00 173 GLY A CA 1
ATOM 1294 C C . GLY A 1 173 ? 11.108 24.803 -38.242 1.00 58.00 173 GLY A C 1
ATOM 1295 O O . G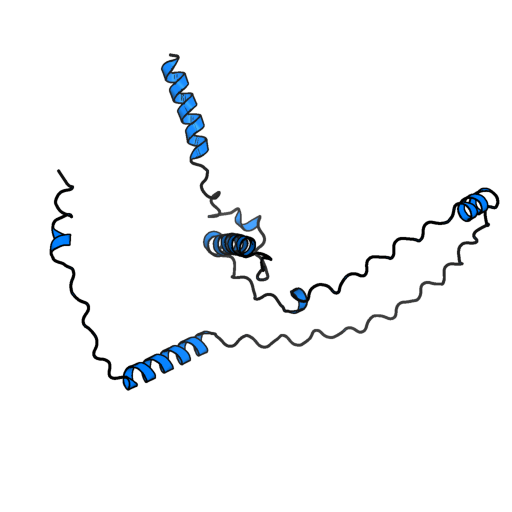LY A 1 173 ? 11.618 24.626 -37.140 1.00 58.00 173 GLY A O 1
ATOM 1296 N N . TRP A 1 174 ? 11.827 24.823 -39.371 1.00 56.88 174 TRP A N 1
ATOM 1297 C CA . TRP A 1 174 ? 13.272 24.522 -39.436 1.00 56.88 174 TRP A CA 1
ATOM 1298 C C . TRP A 1 174 ? 14.143 25.633 -40.054 1.00 56.88 174 TRP A C 1
ATOM 1300 O O . TRP A 1 174 ? 15.241 25.335 -40.523 1.00 56.88 174 TRP A O 1
ATOM 1310 N N . GLU A 1 175 ? 13.698 26.893 -40.032 1.00 50.91 175 GLU A N 1
ATOM 1311 C CA . GLU A 1 175 ? 14.555 28.056 -40.340 1.00 50.91 175 GLU A CA 1
ATOM 1312 C C . GLU A 1 175 ? 14.680 29.013 -39.152 1.00 50.91 175 GLU A C 1
ATOM 1314 O O . GLU A 1 175 ? 13.655 29.254 -38.472 1.00 50.91 175 GLU A O 1
#

Sequence (175 aa):
MTRLASIALLALLLAGCASRGPASIAGGECRIFEAPRYEVRGAREYDQDWIDSQVEGGVGGCHWKRPARRPAAIEASPAPRVAPAKPARRGIIRRIRDRVLPTRSTPPVAAAPIEVPPAPVIAPAPDPAPPRPQRARAAAAAARRRLMAKRTGRPRQRPAGPNPREASDLQAGWE

Radius of gyration: 35.26 Å; chains: 1; bounding box: 55×71×104 Å